Protein AF-A0A1S1TC66-F1 (afdb_monomer_lite)

Foldseek 3Di:
DPDPVVVVVVVVVVVVVVVVVVPDDPVRVVVVCVVVVNDPVVVVVVVVVVVVVVVVVVVVVVVVVVVVVVVVVVVVDPPPPDPLVVLLVLLVVCLVVVPQDDPVSVVPPPDDSVRSVVVSVVCVVVVRDSDDDD

Radius of gyration: 37.31 Å; chains: 1; bounding box: 60×50×92 Å

Secondary structure (DSSP, 8-state):
---HHHHHHHHHHHHHHHHHHHH--HHHHHHHHHHTT--HHHHHHHHHHHHHHHHHHHHHHHHHHHHHHHHHHHHHS------HHHHHHHHHHHHHHTSS--HHHHT-TT--HHHHHHHHHHHHHTT-------

Sequence (134 aa):
MPDRDDAAQKLALADILVEDILKMSDEEILAEAIEDGISAEDALARVKGRFKAAEADLSKAKLRAARAAVDEDRQNTNVVKLESKEVIERYRKAVRSGEGLTLAARNGTHMSTNDELNLIEDMIELGIDIDDGD

Structure (mmCIF, N/CA/C/O backbone):
data_AF-A0A1S1TC66-F1
#
_entry.id   AF-A0A1S1TC66-F1
#
loop_
_atom_site.group_PDB
_atom_site.id
_atom_site.type_symbol
_atom_site.label_atom_id
_atom_site.label_alt_id
_atom_site.label_comp_id
_atom_site.label_asym_id
_atom_site.label_entity_id
_atom_site.label_seq_id
_atom_site.pdbx_PDB_ins_code
_atom_site.Cartn_x
_atom_site.Cartn_y
_atom_site.Cartn_z
_atom_site.occupancy
_atom_site.B_iso_or_equiv
_atom_site.auth_seq_id
_atom_site.auth_comp_id
_atom_site.auth_asym_id
_atom_site.auth_atom_id
_atom_site.pdbx_PDB_model_num
ATOM 1 N N . MET A 1 1 ? -16.822 -31.061 36.354 1.00 48.53 1 MET A N 1
ATOM 2 C CA . MET A 1 1 ? -17.140 -30.784 34.939 1.00 48.53 1 MET A CA 1
ATOM 3 C C . MET A 1 1 ? -17.722 -29.387 34.899 1.00 48.53 1 MET A C 1
ATOM 5 O O . MET A 1 1 ? -18.584 -29.148 35.735 1.00 48.53 1 MET A O 1
ATOM 9 N N . PRO A 1 2 ? -17.223 -28.457 34.067 1.00 54.56 2 PRO A N 1
ATOM 10 C CA . PRO A 1 2 ? -17.897 -27.174 33.918 1.00 54.56 2 PRO A CA 1
ATOM 11 C C . PRO A 1 2 ? -19.297 -27.452 33.366 1.00 54.56 2 PRO A C 1
ATOM 13 O O . PRO A 1 2 ? -19.458 -28.272 32.458 1.00 54.56 2 PRO A O 1
ATOM 16 N N . ASP A 1 3 ? -20.291 -26.864 34.017 1.00 65.31 3 ASP A N 1
ATOM 17 C CA . ASP A 1 3 ? -21.701 -27.097 33.750 1.00 65.31 3 ASP A CA 1
ATOM 18 C C . ASP A 1 3 ? -22.031 -26.633 32.326 1.00 65.31 3 ASP A C 1
ATOM 20 O O . ASP A 1 3 ? -21.631 -25.540 31.921 1.00 65.31 3 ASP A O 1
ATOM 24 N N . ARG A 1 4 ? -22.709 -27.462 31.526 1.00 62.50 4 ARG A N 1
ATOM 25 C CA . ARG A 1 4 ? -23.036 -27.110 30.127 1.00 62.50 4 ARG A CA 1
ATOM 26 C C . ARG A 1 4 ? -23.900 -25.845 30.047 1.00 62.50 4 ARG A C 1
ATOM 28 O O . ARG A 1 4 ? -23.808 -25.125 29.054 1.00 62.50 4 ARG A O 1
ATOM 35 N N . ASP A 1 5 ? -24.655 -25.560 31.104 1.00 72.88 5 ASP A N 1
ATOM 36 C CA . ASP A 1 5 ? -25.444 -24.339 31.252 1.00 72.88 5 ASP A CA 1
ATOM 37 C C . ASP A 1 5 ? -24.583 -23.076 31.410 1.00 72.88 5 ASP A C 1
ATOM 39 O O . ASP A 1 5 ? -24.950 -22.029 30.887 1.00 72.88 5 ASP A O 1
ATOM 43 N N . ASP A 1 6 ? -23.403 -23.157 32.033 1.00 79.19 6 ASP A N 1
ATOM 44 C CA . ASP A 1 6 ? -22.509 -22.001 32.227 1.00 79.19 6 ASP A CA 1
ATOM 45 C C . ASP A 1 6 ? -21.902 -21.522 30.895 1.00 79.19 6 ASP A C 1
ATOM 47 O O . ASP A 1 6 ? -21.782 -20.325 30.631 1.00 79.19 6 ASP A O 1
ATOM 51 N N . ALA A 1 7 ? -21.574 -22.456 29.997 1.00 79.31 7 ALA A N 1
ATOM 52 C CA . ALA A 1 7 ? -21.095 -22.119 28.657 1.00 79.31 7 ALA A CA 1
ATOM 53 C C . ALA A 1 7 ? -22.202 -21.496 27.788 1.00 79.31 7 ALA A C 1
ATOM 55 O O . ALA A 1 7 ? -21.945 -20.532 27.066 1.00 79.31 7 ALA A O 1
ATOM 56 N N . ALA A 1 8 ? -23.429 -22.018 27.878 1.00 81.69 8 ALA A N 1
ATOM 57 C CA . ALA A 1 8 ? -24.577 -21.483 27.151 1.00 81.69 8 ALA A CA 1
ATOM 58 C C . ALA A 1 8 ? -24.967 -20.078 27.646 1.00 81.69 8 ALA A C 1
ATOM 60 O O . ALA A 1 8 ? -25.237 -19.195 26.835 1.00 81.69 8 ALA A O 1
ATOM 61 N N . GLN A 1 9 ? -24.924 -19.841 28.960 1.00 82.31 9 GLN A N 1
ATOM 62 C CA . GLN A 1 9 ? -25.198 -18.529 29.557 1.00 82.31 9 GLN A CA 1
ATOM 63 C C . GLN A 1 9 ? -24.163 -17.473 29.154 1.00 82.31 9 GLN A C 1
ATOM 65 O O . GLN A 1 9 ? -24.532 -16.342 28.847 1.00 82.31 9 GLN A O 1
ATOM 70 N N . LYS A 1 10 ? -22.876 -17.836 29.089 1.00 84.94 10 LYS A N 1
ATOM 71 C CA . LYS A 1 10 ? -21.816 -16.927 28.617 1.00 84.94 10 LYS A CA 1
ATOM 72 C C . LYS A 1 10 ? -21.982 -16.548 27.153 1.00 84.94 10 LYS A C 1
ATOM 74 O O . LYS A 1 10 ? -21.723 -15.403 26.799 1.00 84.94 10 LYS A O 1
ATOM 79 N N . LEU A 1 11 ? -22.412 -17.493 26.319 1.00 87.88 11 LEU A N 1
ATOM 80 C CA . LEU A 1 11 ? -22.658 -17.228 24.905 1.00 87.88 11 LEU A CA 1
ATOM 81 C C . LEU A 1 11 ? -23.859 -16.291 24.723 1.00 87.88 11 LEU A C 1
ATOM 83 O O . LEU A 1 11 ? -23.749 -15.300 24.017 1.00 87.88 11 LEU A O 1
ATOM 87 N N . ALA A 1 12 ? -24.954 -16.542 25.446 1.00 87.81 12 ALA A N 1
ATOM 88 C CA . ALA A 1 12 ? -26.124 -15.666 25.431 1.00 87.81 12 ALA A CA 1
ATOM 89 C C . ALA A 1 12 ? -25.801 -14.247 25.933 1.00 87.81 12 ALA A C 1
ATOM 91 O O . ALA A 1 12 ? -26.286 -13.267 25.375 1.00 87.81 12 ALA A O 1
ATOM 92 N N . LEU A 1 13 ? -24.950 -14.121 26.959 1.00 88.88 13 LEU A N 1
ATOM 93 C CA . LEU A 1 13 ? -24.462 -12.822 27.422 1.00 88.88 13 LEU A CA 1
ATOM 94 C C . LEU A 1 13 ? -23.606 -12.128 26.356 1.00 88.88 13 LEU A C 1
ATOM 96 O O . LEU A 1 13 ? -23.770 -10.934 26.134 1.00 88.88 13 LEU A O 1
ATOM 100 N N . ALA A 1 14 ? -22.712 -12.864 25.692 1.00 90.12 14 ALA A N 1
ATOM 101 C CA . ALA A 1 14 ? -21.891 -12.319 24.617 1.00 90.12 14 ALA A CA 1
ATOM 102 C C . ALA A 1 14 ? -22.752 -11.798 23.457 1.00 90.12 14 ALA A C 1
ATOM 104 O O . ALA A 1 14 ? -22.494 -10.701 22.976 1.00 90.12 14 ALA A O 1
ATOM 105 N N . ASP A 1 15 ? -23.796 -12.529 23.064 1.00 89.88 15 ASP A N 1
ATOM 106 C CA . ASP A 1 15 ? -24.711 -12.105 21.999 1.00 89.88 15 ASP A CA 1
ATOM 107 C C . ASP A 1 15 ? -25.459 -10.815 22.370 1.00 89.88 15 ASP A C 1
ATOM 109 O O . ASP A 1 15 ? -25.549 -9.899 21.554 1.00 89.88 15 ASP A O 1
ATOM 113 N N . ILE A 1 16 ? -25.929 -10.699 23.618 1.00 89.94 16 ILE A N 1
ATOM 114 C CA . ILE A 1 16 ? -26.591 -9.481 24.113 1.00 89.94 16 ILE A CA 1
ATOM 115 C C . ILE A 1 16 ? -25.621 -8.295 24.124 1.00 89.94 16 ILE A C 1
ATOM 117 O O . ILE A 1 16 ? -25.983 -7.214 23.671 1.00 89.94 16 ILE A O 1
ATOM 121 N N . LEU A 1 17 ? -24.390 -8.491 24.603 1.00 87.12 17 LEU A N 1
ATOM 122 C CA . LEU A 1 17 ? -23.372 -7.436 24.630 1.00 87.12 17 LEU A CA 1
ATOM 123 C C . LEU A 1 17 ? -22.979 -6.988 23.219 1.00 87.12 17 LEU A C 1
ATOM 125 O O . LEU A 1 17 ? -22.805 -5.800 22.972 1.00 87.12 17 LEU A O 1
ATOM 129 N N . VAL A 1 18 ? -22.862 -7.927 22.278 1.00 89.06 18 VAL A N 1
ATOM 130 C CA . VAL A 1 18 ? -22.593 -7.608 20.872 1.00 89.06 18 VAL A CA 1
ATOM 131 C C . VAL A 1 18 ? -23.753 -6.823 20.268 1.00 89.06 18 VAL A C 1
ATOM 133 O O . VAL A 1 18 ? -23.516 -5.835 19.578 1.00 89.06 18 VAL A O 1
ATOM 136 N N . GLU A 1 19 ? -24.998 -7.224 20.529 1.00 89.94 19 GLU A N 1
ATOM 137 C CA . GLU A 1 19 ? -26.166 -6.469 20.073 1.00 89.94 19 GLU A CA 1
ATOM 138 C C . GLU A 1 19 ? -26.215 -5.053 20.643 1.00 89.94 19 GLU A C 1
ATOM 140 O O . GLU A 1 19 ? -26.637 -4.142 19.933 1.00 89.94 19 GLU A O 1
ATOM 145 N N . ASP A 1 20 ? -25.816 -4.870 21.898 1.00 86.88 20 ASP A N 1
ATOM 146 C CA . ASP A 1 20 ? -25.806 -3.566 22.556 1.00 86.88 20 ASP A CA 1
ATOM 147 C C . ASP A 1 20 ? -24.759 -2.643 21.922 1.00 86.88 20 ASP A C 1
ATOM 149 O O . ASP A 1 20 ? -25.097 -1.564 21.439 1.00 86.88 20 ASP A O 1
ATOM 153 N N . ILE A 1 21 ? -23.526 -3.136 21.750 1.00 85.06 21 ILE A N 1
ATOM 154 C CA . ILE A 1 21 ? -22.446 -2.418 21.051 1.00 85.06 21 ILE A CA 1
ATOM 155 C C . ILE A 1 21 ? -22.859 -2.037 19.621 1.00 85.06 21 ILE A C 1
ATOM 157 O O . ILE A 1 21 ? -22.525 -0.958 19.141 1.00 85.06 21 ILE A O 1
ATOM 161 N N . LEU A 1 22 ? -23.590 -2.910 18.919 1.00 87.75 22 LEU A N 1
ATOM 162 C CA . LEU A 1 22 ? -24.071 -2.632 17.561 1.00 87.75 22 LEU A CA 1
ATOM 163 C C . LEU A 1 22 ? -25.221 -1.612 17.511 1.00 87.75 22 LEU A C 1
ATOM 165 O O . LEU A 1 22 ? -25.466 -1.044 16.446 1.00 87.75 22 LEU A O 1
ATOM 169 N N . LYS A 1 23 ? -25.950 -1.417 18.616 1.00 90.69 23 LYS A N 1
ATOM 170 C CA . LYS A 1 23 ? -27.054 -0.450 18.730 1.00 90.69 23 LYS A CA 1
ATOM 171 C C . LYS A 1 23 ? -26.595 0.913 19.243 1.00 90.69 23 LYS A C 1
ATOM 173 O O . LYS A 1 23 ? -27.342 1.874 19.060 1.00 90.69 23 LYS A O 1
ATOM 178 N N . MET A 1 24 ? -25.413 0.996 19.852 1.00 88.50 24 MET A N 1
ATOM 179 C CA . MET A 1 24 ? -24.838 2.260 20.299 1.00 88.50 24 MET A CA 1
ATOM 180 C C . MET A 1 24 ? -24.668 3.235 19.135 1.00 88.50 24 MET A C 1
ATOM 182 O O . MET A 1 24 ? -24.219 2.884 18.041 1.00 88.50 24 MET A O 1
ATOM 186 N N . SER A 1 25 ? -25.015 4.488 19.396 1.00 88.06 25 SER A N 1
ATOM 187 C CA . SER A 1 25 ? -24.759 5.594 18.485 1.00 88.06 25 SER A CA 1
ATOM 188 C C . SER A 1 25 ? -23.284 6.013 18.509 1.00 88.06 25 SER A C 1
ATOM 190 O 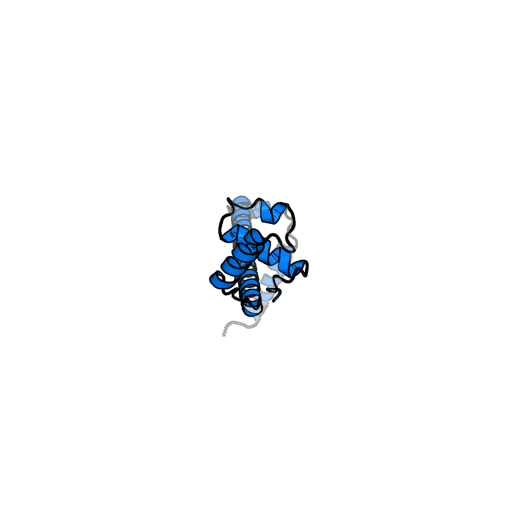O . SER A 1 25 ? -22.570 5.794 19.488 1.00 88.06 25 SER A O 1
ATOM 192 N N . ASP A 1 26 ? -22.826 6.687 17.451 1.00 84.50 26 ASP A N 1
ATOM 193 C CA . ASP A 1 26 ? -21.456 7.219 17.381 1.00 84.50 26 ASP A CA 1
ATOM 194 C C . ASP A 1 26 ? -21.134 8.170 18.553 1.00 84.50 26 ASP A C 1
ATOM 196 O O . ASP A 1 26 ? -19.995 8.240 19.014 1.00 84.50 26 ASP A O 1
ATOM 200 N N . GLU A 1 27 ? -22.140 8.894 19.049 1.00 84.56 27 GLU A N 1
ATOM 201 C CA . GLU A 1 27 ? -22.031 9.824 20.177 1.00 84.56 27 GLU A CA 1
ATOM 202 C C . GLU A 1 27 ? -21.804 9.083 21.502 1.00 84.56 27 GLU A C 1
ATOM 204 O O . GLU A 1 27 ? -20.958 9.495 22.297 1.00 84.56 27 GLU A O 1
ATOM 209 N N . GLU A 1 28 ? -22.499 7.963 21.713 1.00 83.69 28 GLU A N 1
ATOM 210 C CA . GLU A 1 28 ? -22.329 7.103 22.891 1.00 83.69 28 GLU A CA 1
ATOM 211 C C . GLU A 1 28 ? -20.978 6.385 22.863 1.00 83.69 28 GLU A C 1
ATOM 213 O O . GLU A 1 28 ? -20.273 6.363 23.868 1.00 83.69 28 GLU A O 1
ATOM 218 N N . ILE A 1 29 ? -20.555 5.894 21.693 1.00 83.38 29 ILE A N 1
ATOM 219 C CA . ILE A 1 29 ? -19.238 5.263 21.512 1.00 83.38 29 ILE A CA 1
ATOM 220 C C . ILE A 1 29 ? -18.112 6.254 21.833 1.00 83.38 29 ILE A C 1
ATOM 222 O O . ILE A 1 29 ? -17.119 5.895 22.468 1.00 83.38 29 ILE A O 1
ATOM 226 N N . LEU A 1 30 ? -18.245 7.512 21.399 1.00 82.75 30 LEU A N 1
ATOM 227 C CA . LEU A 1 30 ? -17.268 8.553 21.711 1.00 82.75 30 LEU A CA 1
ATOM 228 C C . LEU A 1 30 ? -17.273 8.919 23.198 1.00 82.75 30 LEU A C 1
ATOM 230 O O . LEU A 1 30 ? -16.201 9.149 23.755 1.00 82.75 30 LEU A O 1
ATOM 234 N N . ALA A 1 31 ? -18.444 8.970 23.836 1.00 84.69 31 ALA A N 1
ATOM 235 C CA . ALA A 1 31 ? -18.559 9.260 25.261 1.00 84.69 31 ALA A CA 1
ATOM 236 C C . ALA A 1 31 ? -17.891 8.172 26.118 1.00 84.69 31 ALA A C 1
ATOM 238 O O . ALA A 1 31 ? -17.058 8.504 26.961 1.00 84.69 31 ALA A O 1
ATOM 239 N N . GLU A 1 32 ? -18.170 6.894 25.841 1.00 82.06 32 GLU A N 1
ATOM 240 C CA . GLU A 1 32 ? -17.533 5.765 26.533 1.00 82.06 32 GLU A CA 1
ATOM 241 C C . GLU A 1 32 ? -16.023 5.723 26.283 1.00 82.06 32 GLU A C 1
ATOM 243 O O . GLU A 1 32 ? -15.238 5.562 27.214 1.00 82.06 32 GLU A O 1
ATOM 248 N N . ALA A 1 33 ? -15.580 5.965 25.044 1.00 81.50 33 ALA A N 1
ATOM 249 C CA . ALA A 1 33 ? -14.155 6.023 24.732 1.00 81.50 33 ALA A CA 1
ATOM 250 C C . ALA A 1 33 ? -13.432 7.128 25.524 1.00 81.50 33 ALA A C 1
ATOM 252 O O . ALA A 1 33 ? -12.309 6.919 25.982 1.00 81.50 33 ALA A O 1
ATOM 253 N N . ILE A 1 34 ? -14.062 8.293 25.711 1.00 82.75 34 ILE A N 1
ATOM 254 C CA . ILE A 1 34 ? -13.507 9.379 26.531 1.00 82.75 34 ILE A CA 1
ATOM 255 C C . ILE A 1 34 ? -13.456 8.971 28.008 1.00 82.75 34 ILE A C 1
ATOM 257 O O . ILE A 1 34 ? -12.452 9.246 28.671 1.00 82.75 34 ILE A O 1
ATOM 261 N N . GLU A 1 35 ? -14.502 8.318 28.517 1.00 84.06 35 GLU A N 1
ATOM 262 C CA . GLU A 1 35 ? -14.583 7.851 29.906 1.00 84.06 35 GLU A CA 1
ATOM 263 C C . GLU A 1 35 ? -13.516 6.783 30.217 1.00 84.06 35 GLU A C 1
ATOM 265 O O . GLU A 1 35 ? -12.857 6.850 31.257 1.00 84.06 35 GLU A O 1
ATOM 270 N N . ASP A 1 36 ? -13.229 5.902 29.257 1.00 81.69 36 ASP A N 1
ATOM 271 C CA . ASP A 1 36 ? -12.163 4.894 29.315 1.00 81.69 36 ASP A CA 1
ATOM 272 C C . ASP A 1 36 ? -10.747 5.461 29.067 1.00 81.69 36 ASP A C 1
ATOM 274 O O . ASP A 1 36 ? -9.751 4.727 29.063 1.00 81.69 36 ASP A O 1
ATOM 278 N N . GLY A 1 37 ? -10.620 6.774 28.847 1.00 80.12 37 GLY A N 1
ATOM 279 C CA . GLY A 1 37 ? -9.343 7.439 28.572 1.00 80.12 37 GLY A CA 1
ATOM 280 C C . GLY A 1 37 ? -8.752 7.116 27.194 1.00 80.12 37 GLY A C 1
ATOM 281 O O . GLY A 1 37 ? -7.556 7.318 26.962 1.00 80.12 37 GLY A O 1
ATOM 282 N N . ILE A 1 38 ? -9.564 6.612 26.264 1.00 80.69 38 ILE A N 1
ATOM 283 C CA . ILE A 1 38 ? -9.183 6.334 24.882 1.00 80.69 38 ILE A CA 1
ATOM 284 C C . ILE A 1 38 ? -9.292 7.628 24.070 1.00 80.69 38 ILE A C 1
ATOM 286 O O . ILE A 1 38 ? -10.375 8.128 23.775 1.00 80.69 38 ILE A O 1
ATOM 290 N N . SER A 1 39 ? -8.151 8.152 23.623 1.00 82.38 39 SER A N 1
ATOM 291 C CA . SER A 1 39 ? -8.144 9.273 22.683 1.00 82.38 39 SER A CA 1
ATOM 292 C C . SER A 1 39 ? -8.602 8.824 21.290 1.00 82.38 39 SER A C 1
ATOM 294 O O . SER A 1 39 ? -8.001 7.939 20.665 1.00 82.38 39 SER A O 1
ATOM 296 N N . ALA A 1 40 ? -9.633 9.485 20.758 1.00 76.31 40 ALA A N 1
ATOM 297 C CA . ALA A 1 40 ? -10.072 9.315 19.372 1.00 76.31 40 ALA A CA 1
ATOM 298 C C . ALA A 1 40 ? -8.935 9.604 18.370 1.00 76.31 40 ALA A C 1
ATOM 300 O O . ALA A 1 40 ? -8.842 8.966 17.317 1.00 76.31 40 ALA A O 1
ATOM 301 N N . GLU A 1 41 ? -8.021 10.514 18.715 1.00 80.50 41 GLU A N 1
ATOM 302 C CA . GLU A 1 41 ? -6.848 10.831 17.897 1.00 80.50 41 GLU A CA 1
ATOM 303 C C . GLU A 1 41 ? -5.882 9.643 17.812 1.00 80.50 41 GLU A C 1
ATOM 305 O O . GLU A 1 41 ? -5.389 9.333 16.726 1.00 80.50 41 GLU A O 1
ATOM 310 N N . ASP A 1 42 ? -5.680 8.912 18.912 1.00 82.00 42 ASP A N 1
ATOM 311 C CA . ASP A 1 42 ? -4.828 7.718 18.945 1.00 82.00 42 ASP A CA 1
ATOM 312 C C . ASP A 1 42 ? -5.450 6.553 18.170 1.00 82.00 42 ASP A C 1
ATOM 314 O O . ASP A 1 42 ? -4.752 5.772 17.511 1.00 82.00 42 ASP A O 1
ATOM 318 N N . ALA A 1 43 ? -6.776 6.409 18.228 1.00 79.44 43 ALA A N 1
ATOM 319 C CA . ALA A 1 43 ? -7.500 5.438 17.411 1.00 79.44 43 ALA A CA 1
ATOM 320 C C . ALA A 1 43 ? -7.347 5.758 15.912 1.00 79.44 43 ALA A C 1
ATOM 322 O O . ALA A 1 43 ? -6.952 4.892 15.122 1.00 79.44 43 ALA A O 1
ATOM 323 N N . LEU A 1 44 ? -7.547 7.021 15.527 1.00 82.88 44 LEU A N 1
ATOM 324 C CA . LEU A 1 44 ? -7.347 7.498 14.158 1.00 82.88 44 LEU A CA 1
ATOM 325 C C . LEU A 1 44 ? -5.899 7.332 13.690 1.00 82.88 44 LEU A C 1
ATOM 327 O O . LEU A 1 44 ? -5.666 6.906 12.557 1.00 82.88 44 LEU A O 1
ATOM 331 N N . ALA A 1 45 ? -4.919 7.635 14.542 1.00 82.69 45 ALA A N 1
ATOM 332 C CA . ALA A 1 45 ? -3.503 7.475 14.232 1.00 82.69 45 ALA A CA 1
ATOM 333 C C . ALA A 1 45 ? -3.155 6.007 13.949 1.00 82.69 45 ALA A C 1
ATOM 335 O O . ALA A 1 45 ? -2.467 5.716 12.965 1.00 82.69 45 ALA A O 1
ATOM 336 N N . ARG A 1 46 ? -3.690 5.070 14.744 1.00 82.75 46 ARG A N 1
ATOM 337 C CA . ARG A 1 46 ? -3.512 3.624 14.538 1.00 82.75 46 ARG A CA 1
ATOM 338 C C . ARG A 1 46 ? -4.084 3.158 13.202 1.00 82.75 46 ARG A C 1
ATOM 340 O O . ARG A 1 46 ? -3.403 2.449 12.459 1.00 82.75 46 ARG A O 1
ATOM 347 N N . VAL A 1 47 ? -5.302 3.580 12.867 1.00 84.44 47 VAL A N 1
ATOM 348 C CA . VAL A 1 47 ? -5.945 3.222 11.593 1.00 84.44 47 VAL A CA 1
ATOM 349 C C . VAL A 1 47 ? -5.176 3.820 10.413 1.00 84.44 47 VAL A C 1
ATOM 351 O O . VAL A 1 47 ? -4.798 3.093 9.493 1.00 84.44 47 VAL A O 1
ATOM 354 N N . LYS A 1 48 ? -4.844 5.115 10.468 1.00 85.94 48 LYS A N 1
ATOM 355 C CA . LYS A 1 48 ? -4.040 5.789 9.435 1.00 85.94 48 LYS A CA 1
ATOM 356 C C . LYS A 1 48 ? -2.674 5.127 9.244 1.00 85.94 48 LYS A C 1
ATOM 358 O O . LYS A 1 48 ? -2.226 4.982 8.109 1.00 85.94 48 LYS A O 1
ATOM 363 N N . GLY A 1 49 ? -2.020 4.702 10.324 1.00 86.25 49 GLY A N 1
ATOM 364 C CA . GLY A 1 49 ? -0.747 3.981 10.265 1.00 86.25 49 GLY A CA 1
ATOM 365 C C . GLY A 1 49 ? -0.854 2.659 9.502 1.00 86.25 49 GLY A C 1
ATOM 366 O O . GLY A 1 49 ? -0.014 2.375 8.648 1.00 86.25 49 GLY A O 1
ATOM 367 N N . ARG A 1 50 ? -1.922 1.886 9.743 1.00 88.38 50 ARG A N 1
ATOM 368 C CA . ARG A 1 50 ? -2.184 0.628 9.022 1.00 88.38 50 ARG A CA 1
ATOM 369 C C . ARG A 1 50 ? -2.439 0.856 7.534 1.00 88.38 50 ARG A C 1
ATOM 371 O O . ARG A 1 50 ? -1.868 0.141 6.716 1.00 88.38 50 ARG A O 1
ATOM 378 N N . PHE A 1 51 ? -3.229 1.870 7.179 1.00 86.31 51 PHE A N 1
ATOM 379 C CA . PHE A 1 51 ? -3.461 2.218 5.774 1.00 86.31 51 PHE A CA 1
ATOM 380 C C . PHE A 1 51 ? -2.172 2.632 5.061 1.00 86.31 51 PHE A C 1
ATOM 382 O O . PHE A 1 51 ? -1.881 2.111 3.988 1.00 86.31 51 PHE A O 1
ATOM 389 N N . LYS A 1 52 ? -1.350 3.486 5.682 1.00 89.19 52 LYS A N 1
ATOM 390 C CA . LYS A 1 52 ? -0.054 3.885 5.111 1.00 89.19 52 LYS A CA 1
ATOM 391 C C . LYS A 1 52 ? 0.888 2.698 4.903 1.00 89.19 52 LYS A C 1
ATOM 393 O O . LYS A 1 52 ? 1.579 2.635 3.889 1.00 89.19 52 LYS A O 1
ATOM 398 N N . ALA A 1 53 ? 0.921 1.753 5.843 1.00 87.06 53 ALA A N 1
ATOM 399 C CA . ALA A 1 53 ? 1.714 0.534 5.693 1.00 87.06 53 ALA A CA 1
ATOM 400 C C . ALA A 1 53 ? 1.221 -0.314 4.507 1.00 87.06 53 ALA A C 1
ATOM 402 O O . ALA A 1 53 ? 2.024 -0.729 3.672 1.00 87.06 53 ALA A O 1
ATOM 403 N N . ALA A 1 54 ? -0.097 -0.489 4.380 1.00 87.69 54 ALA A N 1
ATOM 404 C CA . ALA A 1 54 ? -0.700 -1.217 3.268 1.00 87.69 54 ALA A CA 1
ATOM 405 C C . ALA A 1 54 ? -0.433 -0.544 1.907 1.00 87.69 54 ALA A C 1
ATOM 407 O O . ALA A 1 54 ? -0.092 -1.227 0.941 1.00 87.69 54 ALA A O 1
ATOM 408 N N . GLU A 1 55 ? -0.519 0.787 1.820 1.00 89.81 55 GLU A N 1
ATOM 409 C CA . GLU A 1 55 ? -0.163 1.539 0.607 1.00 89.81 55 GLU A CA 1
ATOM 410 C C . GLU A 1 55 ? 1.306 1.350 0.220 1.00 89.81 55 GLU A C 1
ATOM 412 O O . GLU A 1 55 ? 1.624 1.163 -0.960 1.00 89.81 55 GLU A O 1
ATOM 417 N N . ALA A 1 56 ? 2.211 1.375 1.201 1.00 88.19 56 ALA A N 1
ATOM 418 C CA . ALA A 1 56 ? 3.631 1.156 0.962 1.00 88.19 56 ALA A CA 1
ATOM 419 C C . ALA A 1 56 ? 3.892 -0.255 0.415 1.00 88.19 56 ALA A C 1
ATOM 421 O O . ALA A 1 56 ? 4.671 -0.421 -0.527 1.00 88.19 56 ALA A O 1
ATOM 422 N N . ASP A 1 57 ? 3.222 -1.269 0.956 1.00 90.69 57 ASP A N 1
ATOM 423 C CA . ASP A 1 57 ? 3.378 -2.648 0.499 1.00 90.69 57 ASP A CA 1
ATOM 424 C C . ASP A 1 57 ? 2.761 -2.879 -0.883 1.00 90.69 57 ASP A C 1
ATOM 426 O O . ASP A 1 57 ? 3.393 -3.507 -1.738 1.00 90.69 57 ASP A O 1
ATOM 430 N N . LEU A 1 58 ? 1.602 -2.278 -1.166 1.00 91.00 58 LEU A N 1
ATOM 431 C CA . LEU A 1 58 ? 1.015 -2.278 -2.505 1.00 91.00 58 LEU A CA 1
ATOM 432 C C . LEU A 1 58 ? 1.949 -1.612 -3.524 1.00 91.00 58 LEU A C 1
ATOM 434 O O . LEU A 1 58 ? 2.144 -2.123 -4.627 1.00 91.00 58 LEU A O 1
ATOM 438 N N . SER A 1 59 ? 2.559 -0.488 -3.154 1.00 86.19 59 SER A N 1
ATOM 439 C CA . SER A 1 59 ? 3.495 0.237 -4.018 1.00 86.19 59 SER A CA 1
ATOM 440 C C . SER A 1 59 ? 4.745 -0.595 -4.316 1.00 86.19 59 SER A C 1
ATOM 442 O O . SER A 1 59 ? 5.172 -0.673 -5.469 1.00 86.19 59 SER A O 1
ATOM 444 N N . LYS A 1 60 ? 5.295 -1.295 -3.313 1.00 91.06 60 LYS A N 1
ATOM 445 C CA . LYS A 1 60 ? 6.401 -2.249 -3.517 1.00 91.06 60 LYS A CA 1
ATOM 446 C C . LYS A 1 60 ? 5.997 -3.391 -4.446 1.00 91.06 60 LYS A C 1
ATOM 448 O O . LYS A 1 60 ? 6.789 -3.771 -5.306 1.00 91.06 60 LYS A O 1
ATOM 453 N N . ALA A 1 61 ? 4.792 -3.938 -4.287 1.00 89.88 61 ALA A N 1
ATOM 454 C CA . ALA A 1 61 ? 4.289 -5.007 -5.144 1.00 89.88 61 ALA A CA 1
ATOM 455 C C . ALA A 1 61 ? 4.162 -4.543 -6.604 1.00 89.88 61 ALA A C 1
ATOM 457 O O . ALA A 1 61 ? 4.672 -5.213 -7.501 1.00 89.88 61 ALA A O 1
ATOM 458 N N . LYS A 1 62 ? 3.587 -3.355 -6.837 1.00 89.81 62 LYS A N 1
ATOM 459 C CA . LYS A 1 62 ? 3.499 -2.740 -8.172 1.00 89.81 62 LYS A CA 1
ATOM 460 C C . LYS A 1 62 ? 4.877 -2.512 -8.791 1.00 89.81 62 LYS A C 1
ATOM 462 O O . LYS A 1 62 ? 5.081 -2.850 -9.952 1.00 89.81 62 LYS A O 1
ATOM 467 N N . LEU A 1 63 ? 5.837 -1.998 -8.018 1.00 90.75 63 LEU A N 1
ATOM 468 C CA . LEU A 1 63 ? 7.204 -1.786 -8.498 1.00 90.75 63 LEU A CA 1
ATOM 469 C C . LEU A 1 63 ? 7.879 -3.106 -8.895 1.00 90.75 63 LEU A C 1
ATOM 471 O O . LEU A 1 63 ? 8.559 -3.163 -9.916 1.00 90.75 63 LEU A O 1
ATOM 475 N N . ARG A 1 64 ? 7.698 -4.170 -8.104 1.00 90.50 64 ARG A N 1
ATOM 476 C CA . ARG A 1 64 ? 8.232 -5.502 -8.427 1.00 90.50 64 ARG A CA 1
ATOM 477 C C . ARG A 1 64 ? 7.623 -6.056 -9.712 1.00 90.50 64 ARG A C 1
ATOM 479 O O . ARG A 1 64 ? 8.370 -6.542 -10.552 1.00 90.50 64 ARG A O 1
ATOM 486 N N . ALA A 1 65 ? 6.307 -5.937 -9.878 1.00 87.06 65 ALA A N 1
ATOM 487 C CA . ALA A 1 65 ? 5.618 -6.375 -11.089 1.00 87.06 65 ALA A CA 1
ATOM 488 C C . ALA A 1 65 ? 6.088 -5.597 -12.330 1.00 87.06 65 ALA A C 1
ATOM 490 O O . ALA A 1 65 ? 6.398 -6.200 -13.350 1.00 87.06 65 ALA A O 1
ATOM 491 N N . ALA A 1 66 ? 6.223 -4.272 -12.223 1.00 85.75 66 ALA A N 1
ATOM 492 C CA . ALA A 1 66 ? 6.723 -3.441 -13.316 1.00 85.75 66 ALA A CA 1
ATOM 493 C C . ALA A 1 66 ? 8.171 -3.788 -13.696 1.00 85.75 66 ALA A C 1
ATOM 495 O O . ALA A 1 66 ? 8.494 -3.861 -14.876 1.00 85.75 66 ALA A O 1
ATOM 496 N N . ARG A 1 67 ? 9.043 -4.045 -12.710 1.00 86.94 67 ARG A N 1
ATOM 497 C CA . ARG A 1 67 ? 10.420 -4.494 -12.973 1.00 86.94 67 ARG A CA 1
ATOM 498 C C . ARG A 1 67 ? 10.456 -5.837 -13.694 1.00 86.94 67 ARG A C 1
ATOM 500 O O . ARG A 1 67 ? 11.184 -5.958 -14.666 1.00 86.94 67 ARG A O 1
ATOM 507 N N . ALA A 1 68 ? 9.640 -6.796 -13.258 1.00 85.44 68 ALA A N 1
ATOM 508 C CA . ALA A 1 68 ? 9.543 -8.093 -13.918 1.00 85.44 68 ALA A CA 1
ATOM 509 C C . ALA A 1 68 ? 9.098 -7.955 -15.383 1.00 85.44 68 ALA A C 1
ATOM 511 O O . ALA A 1 68 ? 9.702 -8.570 -16.252 1.00 85.44 68 ALA A O 1
ATOM 512 N N . ALA A 1 69 ? 8.115 -7.091 -15.661 1.00 82.00 69 ALA A N 1
ATOM 513 C CA . ALA A 1 69 ? 7.664 -6.822 -17.025 1.00 82.00 69 ALA A CA 1
ATOM 514 C C . ALA A 1 69 ? 8.759 -6.176 -17.896 1.00 82.00 69 ALA 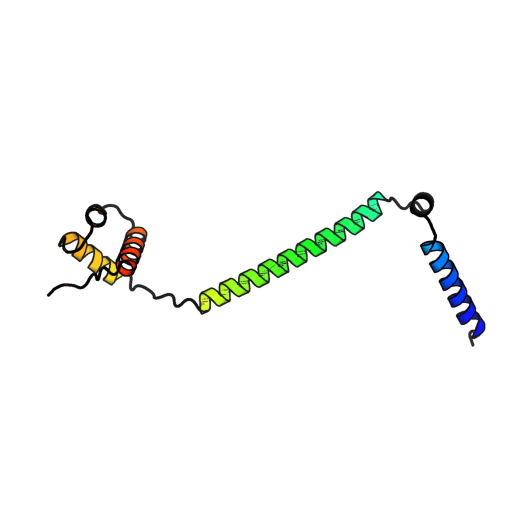A C 1
ATOM 516 O O . ALA A 1 69 ? 8.925 -6.554 -19.048 1.00 82.00 69 ALA A O 1
ATOM 517 N N . VAL A 1 70 ? 9.542 -5.237 -17.350 1.00 81.62 70 VAL A N 1
ATOM 518 C CA . VAL A 1 70 ? 10.678 -4.627 -18.072 1.00 81.62 70 VAL A CA 1
ATOM 519 C C . VAL A 1 70 ? 11.795 -5.641 -18.333 1.00 81.62 70 VAL A C 1
ATOM 521 O O . VAL A 1 70 ? 12.413 -5.616 -19.394 1.00 81.62 70 VAL A O 1
ATOM 524 N N . ASP A 1 71 ? 12.079 -6.522 -17.375 1.00 81.50 71 ASP A N 1
ATOM 525 C CA . ASP A 1 71 ? 13.098 -7.560 -17.543 1.00 81.50 71 ASP A CA 1
ATOM 526 C C . ASP A 1 71 ? 12.668 -8.607 -18.586 1.00 81.50 71 ASP A C 1
ATOM 528 O O . ASP A 1 71 ? 13.498 -9.052 -19.378 1.00 81.50 71 ASP A O 1
ATOM 532 N N . GLU A 1 72 ? 11.380 -8.955 -18.638 1.00 77.81 72 GLU A N 1
ATOM 533 C CA . GLU A 1 72 ? 10.798 -9.811 -19.679 1.00 77.81 72 GLU A CA 1
ATOM 534 C C . GLU A 1 72 ? 10.864 -9.148 -21.063 1.00 77.81 72 GLU A C 1
ATOM 536 O O . GLU A 1 72 ? 11.309 -9.766 -22.031 1.00 77.81 72 GLU A O 1
ATOM 541 N N . ASP A 1 73 ? 10.513 -7.865 -21.155 1.00 77.25 73 ASP A N 1
ATOM 542 C CA . ASP A 1 73 ? 10.591 -7.097 -22.401 1.00 77.25 73 ASP A CA 1
ATOM 543 C C . ASP A 1 73 ? 12.038 -6.987 -22.916 1.00 77.25 73 ASP A C 1
ATOM 545 O O . ASP A 1 73 ? 12.310 -7.163 -24.104 1.00 77.25 73 ASP A O 1
ATOM 549 N N . ARG A 1 74 ? 13.012 -6.823 -22.012 1.00 71.31 74 ARG A N 1
ATOM 550 C CA . ARG A 1 74 ? 14.445 -6.858 -22.353 1.00 71.31 74 ARG A CA 1
ATOM 551 C C . ARG A 1 74 ? 14.923 -8.209 -22.873 1.00 71.31 74 ARG A C 1
ATOM 553 O O . ARG A 1 74 ? 15.843 -8.230 -23.683 1.00 71.31 74 ARG A O 1
ATOM 560 N N . GLN A 1 75 ? 14.357 -9.318 -22.400 1.00 70.31 75 GLN A N 1
ATOM 561 C CA . GLN A 1 75 ? 14.703 -10.653 -22.902 1.00 70.31 75 GLN A CA 1
ATOM 562 C C . GLN A 1 75 ? 14.078 -10.935 -24.271 1.00 70.31 75 GLN A C 1
ATOM 564 O O . GLN A 1 75 ? 14.674 -11.650 -25.072 1.00 70.31 75 GLN A O 1
ATOM 569 N N . ASN A 1 76 ? 12.907 -10.356 -24.545 1.00 65.38 76 ASN A N 1
ATOM 570 C CA . ASN A 1 76 ? 12.202 -10.504 -25.818 1.00 65.38 76 ASN A CA 1
ATOM 571 C C . ASN A 1 76 ? 12.646 -9.484 -26.880 1.00 65.38 76 ASN A C 1
ATOM 573 O O . ASN A 1 76 ? 12.431 -9.700 -28.073 1.00 65.38 76 ASN A O 1
ATOM 577 N N . THR A 1 77 ? 13.295 -8.393 -26.471 1.00 58.31 77 THR A N 1
ATOM 578 C CA . THR A 1 77 ? 13.896 -7.429 -27.390 1.00 58.31 77 THR A CA 1
ATOM 579 C C . THR A 1 77 ? 15.189 -8.006 -27.949 1.00 58.31 77 THR A C 1
ATOM 581 O O . THR A 1 77 ? 16.208 -8.108 -27.263 1.00 58.31 77 THR A O 1
ATOM 584 N N . ASN A 1 78 ? 15.161 -8.365 -29.228 1.00 58.09 78 ASN A N 1
ATOM 585 C CA . ASN A 1 78 ? 16.344 -8.786 -29.958 1.00 58.09 78 ASN A CA 1
ATOM 586 C C . ASN A 1 78 ? 17.213 -7.543 -30.215 1.00 58.09 78 ASN A C 1
ATOM 588 O O . ASN A 1 78 ? 17.053 -6.857 -31.222 1.00 58.09 78 ASN A O 1
ATOM 592 N N . VAL A 1 79 ? 18.091 -7.201 -29.267 1.00 59.22 79 VAL A N 1
ATOM 593 C CA . VAL A 1 79 ? 19.061 -6.116 -29.450 1.00 59.22 79 VAL A CA 1
ATOM 594 C C . VAL A 1 79 ? 20.049 -6.568 -30.520 1.00 59.22 79 VAL A C 1
ATOM 596 O O . VAL A 1 79 ? 21.003 -7.298 -30.241 1.00 59.22 79 VAL A O 1
ATOM 599 N N . VAL A 1 80 ? 19.809 -6.151 -31.761 1.00 54.97 80 VAL A N 1
ATOM 600 C CA . VAL A 1 80 ? 20.783 -6.298 -32.837 1.00 54.97 80 VAL A CA 1
ATOM 601 C C . VAL A 1 80 ? 21.963 -5.413 -32.457 1.00 54.97 80 VAL A C 1
ATOM 603 O O . VAL A 1 80 ? 21.887 -4.188 -32.506 1.00 54.97 80 VAL A O 1
ATOM 606 N N . LYS A 1 81 ? 23.063 -6.027 -32.016 1.00 52.03 81 LYS A N 1
ATOM 607 C CA . LYS A 1 81 ? 24.334 -5.317 -31.902 1.00 52.03 81 LYS A CA 1
ATOM 608 C C . LYS A 1 81 ? 24.714 -4.869 -33.307 1.00 52.03 81 LYS A C 1
ATOM 610 O O . LYS A 1 81 ? 25.185 -5.681 -34.099 1.00 52.03 81 LYS A O 1
ATOM 615 N N . LEU A 1 82 ? 24.531 -3.586 -33.604 1.00 54.12 82 LEU A N 1
ATOM 616 C CA . LEU A 1 82 ? 25.256 -2.972 -34.703 1.00 54.12 82 LEU A CA 1
ATOM 617 C C . LEU A 1 82 ? 26.745 -3.152 -34.378 1.00 54.12 82 LEU A C 1
ATOM 619 O O . LEU A 1 82 ? 27.226 -2.652 -33.353 1.00 54.12 82 LEU A O 1
ATOM 623 N N . GLU A 1 83 ? 27.465 -3.896 -35.217 1.00 58.72 83 GLU A N 1
ATOM 624 C CA . GLU A 1 83 ? 28.930 -3.926 -35.237 1.00 58.72 83 GLU A CA 1
ATOM 625 C C . GLU A 1 83 ? 29.400 -2.515 -35.615 1.00 58.72 83 GLU A C 1
ATOM 627 O O . GLU A 1 83 ? 29.634 -2.156 -36.768 1.00 58.72 83 GLU A O 1
ATOM 632 N N . SER A 1 84 ? 29.416 -1.663 -34.596 1.00 58.59 84 SER A N 1
ATOM 633 C CA . SER A 1 84 ? 29.354 -0.207 -34.702 1.00 58.59 84 SER A CA 1
ATOM 634 C C . SER A 1 84 ? 30.533 0.361 -35.481 1.00 58.59 84 SER A C 1
ATOM 636 O O . SER A 1 84 ? 30.384 1.363 -36.165 1.00 58.59 84 SER A O 1
ATOM 638 N N . LYS A 1 85 ? 31.698 -0.290 -35.453 1.00 62.44 85 LYS A N 1
ATOM 639 C CA . LYS A 1 85 ? 32.891 0.220 -36.137 1.00 62.44 85 LYS A CA 1
ATOM 640 C C . LYS A 1 85 ? 32.792 0.153 -37.657 1.00 62.44 85 LYS A C 1
ATOM 642 O O . LYS A 1 85 ? 33.065 1.158 -38.302 1.00 62.44 85 LYS A O 1
ATOM 647 N N . GLU A 1 86 ? 32.391 -0.985 -38.219 1.00 62.81 86 GLU A N 1
ATOM 648 C CA . GLU A 1 86 ? 32.305 -1.126 -39.678 1.00 62.81 86 GLU A CA 1
ATOM 649 C C . GLU A 1 86 ? 31.182 -0.265 -40.251 1.00 62.81 86 GLU A C 1
ATOM 651 O O . GLU A 1 86 ? 31.361 0.376 -41.282 1.00 62.81 86 GLU A O 1
ATOM 656 N N . VAL A 1 87 ? 30.048 -0.185 -39.553 1.00 65.81 87 VAL A N 1
ATOM 657 C CA . VAL A 1 87 ? 28.904 0.619 -39.994 1.00 65.81 87 VAL A CA 1
ATOM 658 C C . VAL A 1 87 ? 29.212 2.120 -39.915 1.00 65.81 87 VAL A C 1
ATOM 660 O O . VAL A 1 87 ? 28.921 2.853 -40.860 1.00 65.81 87 VAL A O 1
ATOM 663 N N . ILE A 1 88 ? 29.890 2.579 -38.854 1.00 67.50 88 ILE A N 1
ATOM 664 C CA . ILE A 1 88 ? 30.367 3.969 -38.756 1.00 67.50 88 ILE A CA 1
ATOM 665 C C . ILE A 1 88 ? 31.408 4.270 -39.845 1.00 67.50 88 ILE A C 1
ATOM 667 O O . ILE A 1 88 ? 31.385 5.348 -40.441 1.00 67.50 88 ILE A O 1
ATOM 671 N N . GLU A 1 89 ? 32.332 3.348 -40.137 1.00 68.62 89 GLU A N 1
ATOM 672 C CA . GLU A 1 89 ? 33.311 3.547 -41.212 1.00 68.62 89 GLU A CA 1
ATOM 673 C C . GLU A 1 89 ? 32.655 3.628 -42.594 1.00 68.62 89 GLU A C 1
ATOM 675 O O . GLU A 1 89 ? 33.022 4.511 -43.378 1.00 68.62 89 GLU A O 1
ATOM 680 N N . ARG A 1 90 ? 31.650 2.786 -42.869 1.00 68.56 90 ARG A N 1
ATOM 681 C CA . ARG A 1 90 ? 30.840 2.846 -44.097 1.00 68.56 90 ARG A CA 1
ATOM 682 C C . ARG A 1 90 ? 30.079 4.163 -44.203 1.00 68.56 90 ARG A C 1
ATOM 684 O O . ARG A 1 90 ? 30.193 4.840 -45.222 1.00 68.56 90 ARG A O 1
ATOM 691 N N . TYR A 1 91 ? 29.420 4.603 -43.131 1.00 68.75 91 TYR A N 1
ATOM 692 C CA . TYR A 1 91 ? 28.752 5.906 -43.088 1.00 68.75 91 TYR A CA 1
ATOM 693 C C . TYR A 1 91 ? 29.727 7.060 -43.370 1.00 68.75 91 TYR A C 1
ATOM 695 O O . TYR A 1 91 ? 29.478 7.901 -44.232 1.00 68.75 91 TYR A O 1
ATOM 703 N N . ARG A 1 92 ? 30.906 7.071 -42.735 1.00 69.50 92 ARG A N 1
ATOM 704 C CA . ARG A 1 92 ? 31.937 8.093 -42.997 1.00 69.50 92 ARG A CA 1
ATOM 705 C C . ARG A 1 92 ? 32.480 8.041 -44.424 1.00 69.50 92 ARG A C 1
ATOM 707 O O . ARG A 1 92 ? 32.899 9.071 -44.953 1.00 69.50 92 ARG A O 1
ATOM 714 N N . LYS A 1 93 ? 32.537 6.864 -45.051 1.00 68.88 93 LYS A N 1
ATOM 715 C CA . LYS A 1 93 ? 32.914 6.707 -46.464 1.00 68.88 93 LYS A CA 1
ATOM 716 C C . LYS A 1 93 ? 31.831 7.296 -47.378 1.00 68.88 93 LYS A C 1
ATOM 718 O O . LYS A 1 93 ? 32.182 8.134 -48.203 1.00 68.88 93 LYS A O 1
ATOM 723 N N . ALA A 1 94 ? 30.559 6.973 -47.147 1.00 65.69 94 ALA A N 1
ATOM 724 C CA . ALA A 1 94 ? 29.419 7.503 -47.899 1.00 65.69 94 ALA A CA 1
ATOM 725 C C . ALA A 1 94 ? 29.280 9.034 -47.769 1.00 65.69 94 ALA A C 1
ATOM 727 O O . ALA A 1 94 ? 29.114 9.745 -48.758 1.00 65.69 94 ALA A O 1
ATOM 728 N N . VAL A 1 95 ? 29.456 9.588 -46.561 1.00 68.19 95 VAL A N 1
ATOM 729 C CA . VAL A 1 95 ? 29.449 11.049 -46.333 1.00 68.19 95 VAL A CA 1
ATOM 730 C C . VAL A 1 95 ? 30.558 11.753 -47.122 1.00 68.19 95 VAL A C 1
ATOM 732 O O . VAL A 1 95 ? 30.358 12.867 -47.608 1.00 68.19 95 VAL A O 1
ATOM 735 N N . ARG A 1 96 ? 31.723 11.109 -47.279 1.00 66.31 96 ARG A N 1
ATOM 736 C CA . ARG A 1 96 ? 32.843 11.641 -48.071 1.00 66.31 96 ARG A CA 1
ATOM 737 C C . ARG A 1 96 ? 32.635 11.502 -49.579 1.00 66.31 96 ARG A C 1
ATOM 739 O O . ARG A 1 96 ? 33.098 12.383 -50.299 1.00 66.31 96 ARG A O 1
ATOM 746 N N . SER A 1 97 ? 31.983 10.437 -50.054 1.00 64.50 97 SER A N 1
ATOM 747 C CA . SER A 1 97 ? 31.682 10.252 -51.483 1.00 64.50 97 SER A CA 1
ATOM 748 C C . SER A 1 97 ? 30.511 11.120 -51.955 1.00 64.50 97 SER A C 1
ATOM 750 O O . SER A 1 97 ? 30.473 11.507 -53.118 1.00 64.50 97 SER A O 1
ATOM 752 N N . GLY A 1 98 ? 29.604 11.507 -51.051 1.00 58.44 98 GLY A N 1
ATOM 753 C CA . GLY A 1 98 ? 28.498 12.421 -51.345 1.00 58.44 98 GLY A CA 1
ATOM 754 C C . GLY A 1 98 ? 27.347 11.788 -52.133 1.00 58.44 9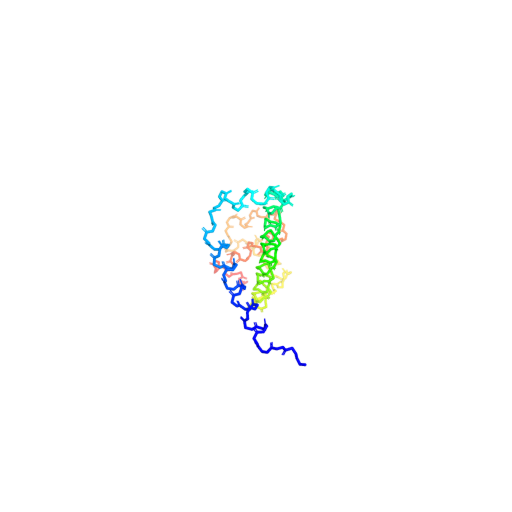8 GLY A C 1
ATOM 755 O O . GLY A 1 98 ? 26.459 12.511 -52.586 1.00 58.44 98 GLY A O 1
ATOM 756 N N . GLU A 1 99 ? 27.347 10.466 -52.288 1.00 56.72 99 GLU A N 1
ATOM 757 C CA . GLU A 1 99 ? 26.289 9.714 -52.960 1.00 56.72 99 GLU A CA 1
ATOM 758 C C . GLU A 1 99 ? 25.156 9.384 -51.979 1.00 56.72 99 GLU A C 1
ATOM 760 O O . GLU A 1 99 ? 25.389 8.965 -50.849 1.00 56.72 99 GLU A O 1
ATOM 765 N N . GLY A 1 100 ? 23.910 9.630 -52.394 1.00 57.91 100 GLY A N 1
ATOM 766 C CA . GLY A 1 100 ? 22.704 9.168 -51.690 1.00 57.91 100 GLY A CA 1
ATOM 767 C C . GLY A 1 100 ? 22.342 9.854 -50.364 1.00 57.91 100 GLY A C 1
ATOM 768 O O . GLY A 1 100 ? 21.281 9.568 -49.816 1.00 57.91 100 GLY A O 1
ATOM 769 N N . LEU A 1 101 ? 23.157 10.778 -49.846 1.00 60.09 101 LEU A N 1
ATOM 770 C CA . LEU A 1 101 ? 22.946 11.382 -48.523 1.00 60.09 101 LEU A CA 1
ATOM 771 C C . LEU A 1 101 ? 22.235 12.741 -48.563 1.00 60.09 101 LEU A C 1
ATOM 773 O O . LEU A 1 101 ? 22.508 13.604 -49.401 1.00 60.09 101 LEU A O 1
ATOM 777 N N . THR A 1 102 ? 21.341 12.963 -47.596 1.00 60.28 102 THR A N 1
ATOM 778 C CA . THR A 1 102 ? 20.664 14.253 -47.410 1.00 60.28 102 THR A CA 1
ATOM 779 C C . THR A 1 102 ? 21.667 15.339 -46.993 1.00 60.28 102 THR A C 1
ATOM 781 O O . THR A 1 102 ? 22.675 15.076 -46.333 1.00 60.28 102 THR A O 1
ATOM 784 N N . LEU A 1 103 ? 21.397 16.600 -47.356 1.00 58.19 103 LEU A N 1
ATOM 785 C CA . LEU A 1 103 ? 22.292 17.743 -47.098 1.00 58.19 103 LEU A CA 1
ATOM 786 C C . LEU A 1 103 ? 22.671 17.904 -45.604 1.00 58.19 103 LEU A C 1
ATOM 788 O O . LEU A 1 103 ? 23.708 18.487 -45.293 1.00 58.19 103 LE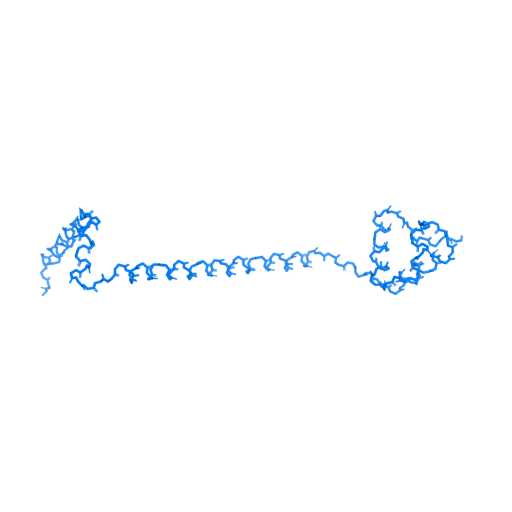U A O 1
ATOM 792 N N . ALA A 1 104 ? 21.835 17.384 -44.696 1.00 56.41 104 ALA A N 1
ATOM 793 C CA . ALA A 1 104 ? 22.044 17.378 -43.250 1.00 56.41 104 ALA A CA 1
ATOM 794 C C . ALA A 1 104 ? 23.137 16.386 -42.810 1.00 56.41 104 ALA A C 1
ATOM 796 O O . ALA A 1 104 ? 24.021 16.771 -42.047 1.00 56.41 104 ALA A O 1
ATOM 797 N N . ALA A 1 105 ? 23.146 15.163 -43.355 1.00 54.47 105 ALA A N 1
ATOM 798 C CA . ALA A 1 105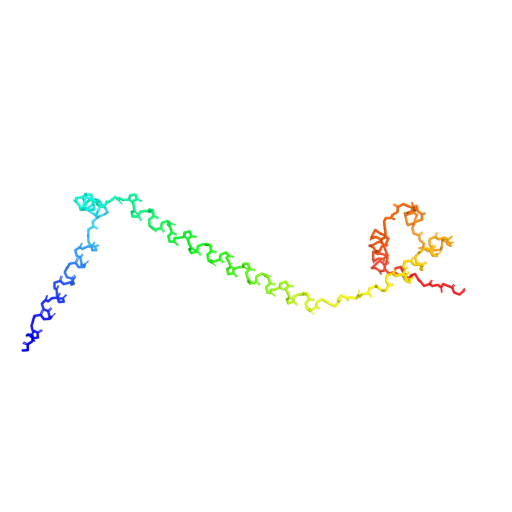 ? 24.181 14.163 -43.074 1.00 54.47 105 ALA A CA 1
ATOM 799 C C . ALA A 1 105 ? 25.568 14.618 -43.568 1.00 54.47 105 ALA A C 1
ATOM 801 O O . ALA A 1 105 ? 26.588 14.372 -42.927 1.00 54.47 105 ALA A O 1
ATOM 802 N N . ARG A 1 106 ? 25.605 15.385 -44.668 1.00 58.31 106 ARG A N 1
ATOM 803 C CA . ARG A 1 106 ? 26.844 15.942 -45.236 1.00 58.31 106 ARG A CA 1
ATOM 804 C C . ARG A 1 106 ? 27.495 17.037 -44.378 1.00 58.31 106 ARG A C 1
ATOM 806 O O . ARG A 1 106 ? 28.701 17.237 -44.466 1.00 58.31 106 ARG A O 1
ATOM 813 N N . ASN A 1 107 ? 26.723 17.742 -43.549 1.00 57.53 107 ASN A N 1
ATOM 814 C CA . ASN A 1 107 ? 27.221 18.822 -42.685 1.00 57.53 107 ASN A CA 1
ATOM 815 C C . ASN A 1 107 ? 27.575 18.344 -41.258 1.00 57.53 107 ASN A C 1
ATOM 817 O O . ASN A 1 107 ? 27.946 19.157 -40.413 1.00 57.53 107 ASN A O 1
ATOM 821 N N . GLY A 1 108 ? 27.482 17.039 -40.980 1.00 54.59 108 GLY A N 1
ATOM 822 C CA . GLY A 1 108 ? 27.664 16.430 -39.657 1.00 54.59 108 GLY A CA 1
ATOM 823 C C . GLY A 1 108 ? 29.112 16.271 -39.175 1.00 54.59 108 GLY A C 1
ATOM 824 O O . GLY A 1 108 ? 29.380 15.395 -38.361 1.00 54.59 108 GLY A O 1
ATOM 825 N N . THR A 1 109 ? 30.067 17.097 -39.621 1.00 56.12 109 THR A N 1
ATOM 826 C CA . THR A 1 109 ? 31.506 16.972 -39.281 1.00 56.12 109 THR A CA 1
ATOM 827 C C . THR A 1 109 ? 31.849 17.173 -37.793 1.00 56.12 109 THR A C 1
ATOM 829 O O . THR A 1 109 ? 33.019 17.098 -37.418 1.00 56.12 109 THR A O 1
ATOM 832 N N . HIS A 1 110 ? 30.850 17.413 -36.937 1.00 56.88 110 HIS A N 1
ATOM 833 C CA . HIS A 1 110 ? 30.984 17.609 -35.489 1.00 56.88 110 HIS A CA 1
ATOM 834 C C . HIS A 1 110 ? 29.980 16.786 -34.660 1.00 56.88 110 HIS A C 1
ATOM 836 O O . HIS A 1 110 ? 29.658 17.171 -33.537 1.00 56.88 110 HIS A O 1
ATOM 842 N N . MET A 1 111 ? 29.455 15.682 -35.195 1.00 62.94 111 MET A N 1
ATOM 843 C CA . MET A 1 111 ? 28.563 14.793 -34.443 1.00 62.94 111 MET A CA 1
ATOM 844 C C . MET A 1 111 ? 29.364 13.845 -33.544 1.00 62.94 111 MET A C 1
ATOM 846 O O . MET A 1 111 ? 30.469 13.422 -33.890 1.00 62.94 111 MET A O 1
ATOM 850 N N . SER A 1 112 ? 28.835 13.539 -32.356 1.00 65.62 112 SER A N 1
ATOM 851 C CA . SER A 1 112 ? 29.436 12.504 -31.516 1.00 65.62 112 SER A CA 1
ATOM 852 C C . SER A 1 112 ? 29.190 11.129 -32.142 1.00 65.62 112 SER A C 1
ATOM 854 O O . SER A 1 112 ? 28.223 10.941 -32.875 1.00 65.62 112 SER A O 1
ATOM 856 N N . THR A 1 113 ? 30.022 10.136 -31.820 1.00 65.00 113 THR A N 1
ATOM 857 C CA . THR A 1 113 ? 29.844 8.755 -32.307 1.00 65.00 113 THR A CA 1
ATOM 858 C C . THR A 1 113 ? 28.443 8.199 -32.021 1.00 65.00 113 THR A C 1
ATOM 860 O O . THR A 1 113 ? 27.943 7.369 -32.769 1.00 65.00 113 THR A O 1
ATOM 863 N N . ASN A 1 114 ? 27.806 8.652 -30.938 1.00 66.94 114 ASN A N 1
ATOM 864 C CA . ASN A 1 114 ? 26.459 8.225 -30.573 1.00 66.94 114 ASN A CA 1
ATOM 865 C C . ASN A 1 114 ? 25.391 8.867 -31.473 1.00 66.94 114 ASN A C 1
ATOM 867 O O . ASN A 1 114 ? 24.436 8.210 -31.865 1.00 66.94 114 ASN A O 1
ATOM 871 N N . ASP A 1 115 ? 25.587 10.132 -31.848 1.00 66.25 115 ASP A N 1
ATOM 872 C CA . ASP A 1 115 ? 24.688 10.829 -32.770 1.00 66.25 115 ASP A CA 1
ATOM 873 C C . ASP A 1 115 ? 24.841 10.298 -34.205 1.00 66.25 115 ASP A C 1
ATOM 875 O O . ASP A 1 115 ? 23.857 10.218 -34.934 1.00 66.25 115 ASP A O 1
ATOM 879 N N . GLU A 1 116 ? 26.059 9.902 -34.605 1.00 68.44 116 GLU A N 1
ATOM 880 C CA . GLU A 1 116 ? 26.311 9.218 -35.884 1.00 68.44 116 GLU A CA 1
ATOM 881 C C . GLU A 1 116 ? 25.539 7.889 -35.962 1.00 68.44 116 GLU A C 1
ATOM 883 O O . GLU A 1 116 ? 24.935 7.601 -36.989 1.00 68.44 116 GLU A O 1
ATOM 888 N N . LEU A 1 117 ? 25.519 7.099 -34.881 1.00 69.06 117 LEU A N 1
ATOM 889 C CA . LEU A 1 117 ? 24.791 5.825 -34.835 1.00 69.06 117 LEU A CA 1
ATOM 890 C C . LEU A 1 117 ? 23.275 6.013 -34.925 1.00 69.06 117 LEU A C 1
ATOM 892 O O . LEU A 1 117 ? 22.643 5.316 -35.713 1.00 69.06 117 LEU A O 1
ATOM 896 N N . ASN A 1 118 ? 22.719 6.973 -34.184 1.00 71.25 118 ASN A N 1
ATOM 897 C CA . ASN A 1 118 ? 21.288 7.279 -34.246 1.00 71.25 118 ASN A CA 1
ATOM 898 C C . ASN A 1 118 ? 20.875 7.732 -35.653 1.00 71.25 118 ASN A C 1
ATOM 900 O O . ASN A 1 118 ? 19.857 7.300 -36.174 1.00 71.25 118 ASN A O 1
ATOM 904 N N . LEU A 1 119 ? 21.696 8.557 -36.309 1.00 70.38 119 LEU A N 1
ATOM 905 C CA . LEU A 1 119 ? 21.407 9.017 -37.666 1.00 70.38 119 LEU A CA 1
ATOM 906 C C . LEU A 1 119 ? 21.474 7.877 -38.695 1.00 70.38 119 LEU A C 1
ATOM 908 O O . LEU A 1 119 ? 20.700 7.867 -39.648 1.00 70.38 119 LEU A O 1
ATOM 912 N N . ILE A 1 120 ? 22.388 6.919 -38.517 1.00 69.75 120 ILE A N 1
ATOM 913 C CA . ILE A 1 120 ? 22.451 5.715 -39.356 1.00 69.75 120 ILE A CA 1
ATOM 914 C C . ILE A 1 120 ? 21.213 4.837 -39.133 1.00 69.75 120 ILE A C 1
ATOM 916 O O . ILE A 1 120 ? 20.668 4.311 -40.099 1.00 69.75 120 ILE A O 1
ATOM 920 N N . GLU A 1 121 ? 20.760 4.694 -37.887 1.00 70.44 121 GLU A N 1
ATOM 921 C CA . GLU A 1 121 ? 19.536 3.962 -37.545 1.00 70.44 121 GLU A CA 1
ATOM 922 C C . GLU A 1 121 ? 18.307 4.599 -38.210 1.00 70.44 121 GLU A C 1
ATOM 924 O O . GLU A 1 121 ? 17.590 3.909 -38.935 1.00 70.44 121 GLU A O 1
ATOM 929 N N . ASP A 1 122 ? 18.156 5.922 -38.096 1.00 71.81 122 ASP A N 1
ATOM 930 C CA . ASP A 1 122 ? 17.095 6.686 -38.763 1.00 71.81 122 ASP A CA 1
ATOM 931 C C . ASP A 1 122 ? 17.141 6.506 -40.294 1.00 71.81 122 ASP A C 1
ATOM 933 O O . ASP A 1 122 ? 16.117 6.389 -40.966 1.00 71.81 122 ASP A O 1
ATOM 937 N N . MET A 1 123 ? 18.340 6.474 -40.880 1.00 68.00 123 MET A N 1
ATOM 938 C CA . MET A 1 123 ? 18.521 6.279 -42.320 1.00 68.00 123 MET A CA 1
ATOM 939 C C . MET A 1 123 ? 18.131 4.875 -42.795 1.00 68.00 123 MET A C 1
ATOM 941 O O . MET A 1 123 ? 17.493 4.746 -43.843 1.00 68.00 123 MET A O 1
ATOM 945 N N . ILE A 1 124 ? 18.492 3.843 -42.029 1.00 67.50 124 ILE A N 1
ATOM 946 C CA . ILE A 1 124 ? 18.098 2.456 -42.300 1.00 67.50 124 ILE A CA 1
ATOM 947 C C . ILE A 1 124 ? 16.576 2.314 -42.162 1.00 67.50 124 ILE A C 1
ATOM 949 O O . ILE A 1 124 ? 15.944 1.684 -43.009 1.00 67.50 124 ILE A O 1
ATOM 953 N N . GLU A 1 125 ? 15.968 2.944 -41.151 1.00 68.00 125 GLU A N 1
ATOM 954 C CA . GLU A 1 125 ? 14.512 2.954 -40.953 1.00 68.00 125 GLU A CA 1
ATOM 955 C C . GLU A 1 125 ? 13.773 3.645 -42.113 1.00 68.00 125 GLU A C 1
ATOM 957 O O . GLU A 1 125 ? 12.711 3.193 -42.545 1.00 68.00 125 GLU A O 1
ATOM 962 N N . LEU A 1 126 ? 14.370 4.691 -42.693 1.00 68.19 126 LEU A N 1
ATOM 963 C CA . LEU A 1 126 ? 13.867 5.369 -43.892 1.00 68.19 126 LEU A CA 1
ATOM 964 C C . LEU A 1 126 ? 14.095 4.579 -45.197 1.00 68.19 126 LEU A C 1
ATOM 966 O O . LEU A 1 126 ? 13.696 5.048 -46.267 1.00 68.19 126 LEU A O 1
ATOM 970 N N . GLY A 1 127 ? 14.705 3.391 -45.129 1.00 60.12 127 GLY A N 1
ATOM 971 C CA . GLY A 1 127 ? 14.972 2.525 -46.280 1.00 60.12 127 GLY A CA 1
ATOM 972 C C . GLY A 1 127 ? 16.092 3.032 -47.189 1.00 60.12 127 GLY A C 1
ATOM 973 O O . GLY A 1 127 ? 16.147 2.652 -48.359 1.00 60.12 127 GLY A O 1
ATOM 974 N N . ILE A 1 128 ? 16.961 3.915 -46.683 1.00 66.19 128 ILE A N 1
ATOM 975 C CA . ILE A 1 128 ? 18.142 4.377 -47.410 1.00 66.19 128 ILE A CA 1
ATOM 976 C C . ILE A 1 128 ? 19.240 3.342 -47.191 1.00 66.19 128 ILE A C 1
ATOM 978 O O . ILE A 1 128 ? 19.904 3.335 -46.154 1.00 66.19 128 ILE A O 1
ATOM 982 N N . ASP A 1 129 ? 19.415 2.462 -48.173 1.00 59.59 129 ASP A N 1
ATOM 983 C CA . ASP A 1 129 ? 20.483 1.471 -48.134 1.00 59.59 129 ASP A CA 1
ATOM 984 C C . ASP A 1 129 ? 21.827 2.179 -48.329 1.00 59.59 129 ASP A C 1
ATOM 986 O O . ASP A 1 129 ? 22.080 2.807 -49.361 1.00 59.59 129 ASP A O 1
ATOM 990 N N . ILE A 1 130 ? 22.695 2.095 -47.321 1.00 60.38 130 ILE A N 1
ATOM 991 C CA . ILE A 1 130 ? 24.103 2.486 -47.444 1.00 60.38 130 ILE A CA 1
ATOM 992 C C . ILE A 1 130 ? 24.829 1.290 -48.074 1.00 60.38 130 ILE A C 1
ATOM 994 O O . ILE A 1 130 ? 25.696 0.673 -47.453 1.00 60.38 130 ILE A O 1
ATOM 998 N N . ASP A 1 131 ? 24.396 0.912 -49.276 1.00 47.28 131 ASP A N 1
ATOM 999 C CA . ASP A 1 131 ? 25.041 -0.119 -50.078 1.00 47.28 131 ASP A CA 1
ATOM 1000 C C . ASP A 1 131 ? 26.142 0.547 -50.911 1.00 47.28 131 ASP A C 1
ATOM 100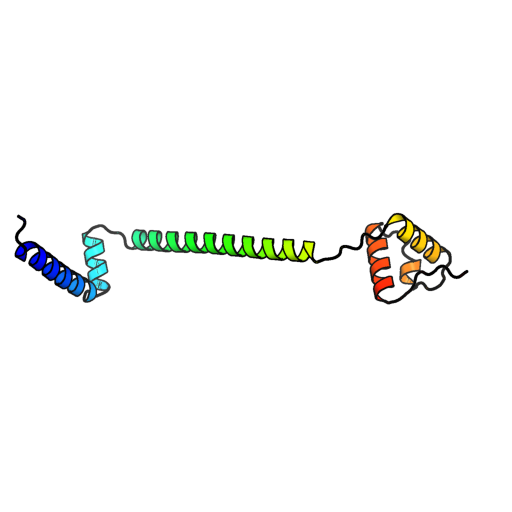2 O O . ASP A 1 131 ? 25.921 1.575 -51.559 1.00 47.28 131 ASP A O 1
ATOM 1006 N N . ASP A 1 132 ? 27.358 0.003 -50.822 1.00 43.66 132 ASP A N 1
ATOM 1007 C CA . ASP A 1 132 ? 28.483 0.428 -51.652 1.00 43.66 132 ASP A CA 1
ATOM 1008 C C . ASP A 1 132 ? 28.110 0.060 -53.099 1.00 43.66 132 ASP A C 1
ATOM 1010 O O . ASP A 1 132 ? 28.133 -1.111 -53.473 1.00 43.66 132 ASP A O 1
ATOM 1014 N N . GLY A 1 133 ? 27.749 1.054 -53.913 1.00 42.12 133 GLY A N 1
ATOM 1015 C CA . GLY A 1 133 ? 27.761 0.876 -55.360 1.00 42.12 133 GLY A CA 1
ATOM 1016 C C . GLY A 1 133 ? 29.166 0.453 -55.798 1.00 42.12 133 GLY A C 1
ATOM 1017 O O . GLY A 1 133 ? 30.143 1.111 -55.429 1.00 42.12 133 GLY A O 1
ATOM 1018 N N . ASP A 1 134 ? 29.255 -0.657 -56.534 1.00 33.41 134 ASP A N 1
ATOM 1019 C CA . ASP A 1 134 ? 30.439 -1.029 -57.326 1.00 33.41 134 ASP A CA 1
ATOM 1020 C C . ASP A 1 134 ? 30.861 0.103 -58.286 1.00 33.41 134 ASP A C 1
ATOM 1022 O O . ASP A 1 134 ? 29.967 0.733 -58.906 1.00 33.41 134 ASP A O 1
#

pLDDT: mean 73.73, std 13.2, range [33.41, 91.06]